Protein AF-A0A2M7ILH0-F1 (afdb_monomer_lite)

Sequence (115 aa):
MDSIHPYARPAAEASECVAEQKGNDGFWQFADGLFENQSRLGESLYQELAGNLGLNLDQFNNCLSSRKYKGKVEEDYQEGIRTGVRGTPGNFINGQSTPGALPYEQMENIIDNLL

Organism: NCBI:txid1974615

Foldseek 3Di:
DCVVPVLPLLLVQLLVLQCVFPNPVSSVQSVVQCVVPVVPRDDVSSLVSCVVVVHPSVSSVCSSVVSVCNVVSVVVVVVCVVLPPPDPPWDAAPSRTDDDDDDPVVVVVVNVVVD

pLDDT: mean 95.46, std 4.22, range [78.0, 98.88]

Secondary structure (DSSP, 8-state):
-TTT-TTHHHHHHHHHHHHHHHHHHHHHHHHHHHHHTGGG-SHHHHHHHHHHTT--HHHHHHHHHTTTTHHHHHHHHHHHHHTT--SSSEEEETTEEEES---HHHHHHHHHTT-

InterPro domains:
  IPR001853 DSBA-like thioredoxin domain [PF01323] (20-111)
  IPR036249 Thioredoxin-like superfamily [SSF52833] (4-115)

Structure (mmCIF, N/CA/C/O backbone):
data_AF-A0A2M7ILH0-F1
#
_entry.id   AF-A0A2M7ILH0-F1
#
loop_
_atom_site.group_PDB
_atom_site.id
_atom_site.type_symbol
_atom_site.label_atom_id
_atom_site.label_alt_id
_atom_site.label_comp_id
_atom_site.label_asym_id
_atom_site.label_entity_id
_atom_site.label_seq_id
_atom_site.pdbx_PDB_ins_code
_atom_site.Cartn_x
_atom_site.Cartn_y
_atom_site.Cartn_z
_atom_site.occupancy
_atom_site.B_iso_or_equiv
_atom_site.auth_seq_id
_atom_site.auth_comp_id
_atom_site.auth_asym_id
_atom_site.auth_atom_id
_atom_site.pdbx_PDB_model_num
ATOM 1 N N . MET A 1 1 ? 3.902 10.595 7.410 1.00 78.00 1 MET A N 1
ATOM 2 C CA . MET A 1 1 ? 4.080 9.355 6.623 1.00 78.00 1 MET A CA 1
ATOM 3 C C . MET A 1 1 ? 5.556 8.975 6.547 1.00 78.00 1 MET A C 1
ATOM 5 O O . MET A 1 1 ? 5.974 8.084 7.274 1.00 78.00 1 MET A O 1
ATOM 9 N N . ASP A 1 2 ? 6.356 9.700 5.763 1.00 81.75 2 ASP A N 1
ATOM 10 C CA . ASP A 1 2 ? 7.750 9.327 5.455 1.00 81.75 2 ASP A CA 1
ATOM 11 C C . ASP A 1 2 ? 8.704 9.405 6.663 1.00 81.75 2 ASP A C 1
ATOM 13 O O . ASP A 1 2 ? 9.693 8.683 6.726 1.00 81.75 2 ASP A O 1
ATOM 17 N N . SER A 1 3 ? 8.382 10.239 7.657 1.00 82.25 3 SER A N 1
ATOM 18 C CA . SER A 1 3 ? 9.125 10.342 8.921 1.00 82.25 3 SER A CA 1
ATOM 19 C C . SER A 1 3 ? 8.853 9.202 9.909 1.00 82.25 3 SER A C 1
ATOM 21 O O . SER A 1 3 ? 9.609 9.047 10.862 1.00 82.25 3 SER A O 1
ATOM 23 N N . ILE A 1 4 ? 7.773 8.434 9.715 1.00 85.62 4 ILE A N 1
ATOM 24 C CA . ILE A 1 4 ? 7.399 7.310 10.588 1.00 85.62 4 ILE A CA 1
ATOM 25 C C . ILE A 1 4 ? 7.967 6.010 10.025 1.00 85.62 4 ILE A C 1
ATOM 27 O O . ILE A 1 4 ? 8.549 5.222 10.764 1.00 85.62 4 ILE A O 1
ATOM 31 N N . HIS A 1 5 ? 7.802 5.787 8.718 1.00 88.44 5 HIS A N 1
ATOM 32 C CA . HIS A 1 5 ? 8.273 4.574 8.064 1.00 88.44 5 HIS A CA 1
ATOM 33 C C . HIS A 1 5 ? 8.771 4.881 6.642 1.00 88.44 5 HIS A C 1
ATOM 35 O O . HIS A 1 5 ? 7.977 5.333 5.810 1.00 88.44 5 HIS A O 1
ATOM 41 N N . PRO A 1 6 ? 10.050 4.603 6.318 1.00 93.06 6 PRO A N 1
ATOM 42 C CA . PRO A 1 6 ? 10.655 5.010 5.045 1.00 93.06 6 PRO A CA 1
ATOM 43 C C . PRO A 1 6 ? 9.996 4.348 3.828 1.00 93.06 6 PRO A C 1
ATOM 45 O O . PRO A 1 6 ? 9.968 4.924 2.743 1.00 93.06 6 PRO A O 1
ATOM 48 N N . TYR A 1 7 ? 9.419 3.158 4.009 1.00 95.94 7 TYR A N 1
ATOM 49 C CA . TYR A 1 7 ? 8.746 2.423 2.937 1.00 95.94 7 TYR A CA 1
ATOM 50 C C . TYR A 1 7 ? 7.242 2.675 2.840 1.00 95.94 7 TYR A C 1
ATOM 52 O O . TYR A 1 7 ? 6.619 2.127 1.937 1.00 95.94 7 TYR A O 1
ATOM 60 N N . ALA A 1 8 ? 6.646 3.497 3.715 1.00 95.31 8 ALA A N 1
ATOM 61 C CA . ALA A 1 8 ? 5.193 3.696 3.709 1.00 95.31 8 ALA A CA 1
ATOM 62 C C . ALA A 1 8 ? 4.688 4.186 2.346 1.00 95.31 8 ALA A C 1
ATOM 64 O O . ALA A 1 8 ? 3.745 3.631 1.791 1.00 95.31 8 ALA A O 1
ATOM 65 N N . ARG A 1 9 ? 5.332 5.216 1.786 1.00 96.62 9 ARG A N 1
ATOM 66 C CA . ARG A 1 9 ? 4.907 5.808 0.515 1.00 96.62 9 ARG A CA 1
ATOM 67 C C . ARG A 1 9 ? 5.196 4.917 -0.693 1.00 96.62 9 ARG A C 1
ATOM 69 O O . ARG A 1 9 ? 4.275 4.717 -1.478 1.00 96.62 9 ARG A O 1
ATOM 76 N N . PRO A 1 10 ? 6.399 4.329 -0.844 1.00 97.12 10 PRO A N 1
ATOM 77 C CA . PRO A 1 10 ? 6.635 3.347 -1.900 1.00 97.12 10 PRO A CA 1
ATOM 78 C C . PRO A 1 10 ? 5.674 2.152 -1.856 1.00 97.12 10 PRO A C 1
ATOM 80 O O . PRO A 1 10 ? 5.210 1.727 -2.906 1.00 97.12 10 PRO A O 1
ATOM 83 N N . ALA A 1 11 ? 5.352 1.635 -0.665 1.00 98.12 11 ALA A N 1
ATOM 84 C CA . ALA A 1 11 ? 4.406 0.531 -0.515 1.00 98.12 11 ALA A CA 1
ATOM 85 C C . ALA A 1 11 ? 2.988 0.936 -0.943 1.00 98.12 11 ALA A C 1
ATOM 87 O O . ALA A 1 11 ? 2.362 0.212 -1.706 1.00 98.12 11 ALA A O 1
ATOM 88 N N . ALA A 1 12 ? 2.514 2.115 -0.522 1.00 98.31 12 ALA A N 1
ATOM 89 C CA . ALA A 1 12 ? 1.207 2.633 -0.928 1.00 98.31 12 ALA A CA 1
ATOM 90 C C . ALA A 1 12 ? 1.103 2.811 -2.453 1.00 98.31 12 ALA A C 1
ATOM 92 O O . ALA A 1 12 ? 0.128 2.384 -3.062 1.00 98.31 12 ALA A O 1
ATOM 93 N N . GLU A 1 13 ? 2.131 3.376 -3.091 1.00 98.69 13 GLU A N 1
ATOM 94 C CA . GLU A 1 13 ? 2.153 3.523 -4.552 1.00 98.69 13 GLU A CA 1
ATOM 95 C C . GLU A 1 13 ? 2.210 2.173 -5.280 1.00 98.69 13 GLU A C 1
ATOM 97 O O . GLU A 1 13 ? 1.551 2.007 -6.305 1.00 98.69 13 GLU A O 1
ATOM 102 N N . ALA A 1 14 ? 2.951 1.194 -4.748 1.00 98.75 14 ALA A N 1
ATOM 103 C CA . ALA A 1 14 ? 2.963 -0.162 -5.289 1.00 98.75 14 ALA A CA 1
ATOM 104 C C . ALA A 1 14 ? 1.580 -0.828 -5.188 1.00 98.75 14 ALA A C 1
ATOM 106 O O . ALA A 1 14 ? 1.142 -1.449 -6.155 1.00 98.75 14 ALA A O 1
ATOM 107 N N . SER A 1 15 ? 0.863 -0.646 -4.074 1.00 98.75 15 SER A N 1
ATOM 108 C CA . SER A 1 15 ? -0.501 -1.160 -3.909 1.00 98.75 15 SER A CA 1
ATOM 109 C C . SER A 1 15 ? -1.478 -0.569 -4.931 1.00 98.75 15 SER A C 1
ATOM 111 O O . SER A 1 15 ? -2.292 -1.304 -5.483 1.00 98.75 15 SER A O 1
ATOM 113 N N . GLU A 1 16 ? -1.367 0.724 -5.254 1.00 98.81 16 GLU A N 1
ATOM 114 C CA . GLU A 1 16 ? -2.168 1.353 -6.318 1.00 98.81 16 GLU A CA 1
ATOM 115 C C . GLU A 1 16 ? -1.822 0.796 -7.710 1.00 98.81 16 GLU A C 1
ATOM 117 O O . GLU A 1 16 ? -2.714 0.508 -8.509 1.00 98.81 16 GLU A O 1
ATOM 122 N N . CYS A 1 17 ? -0.536 0.551 -7.992 1.00 98.81 17 CYS A N 1
ATOM 123 C CA . CYS A 1 17 ? -0.117 -0.120 -9.228 1.00 98.81 17 CYS A CA 1
ATOM 124 C C . CYS A 1 17 ? -0.671 -1.549 -9.340 1.00 98.81 17 CYS A C 1
ATOM 126 O O . CYS A 1 17 ? -0.930 -2.025 -10.449 1.00 98.81 17 CYS A O 1
ATOM 128 N N . VAL A 1 18 ? -0.859 -2.240 -8.211 1.00 98.88 18 VAL A N 1
ATOM 129 C CA . VAL A 1 18 ? -1.522 -3.548 -8.191 1.00 98.88 18 VAL A CA 1
ATOM 130 C C . VAL A 1 18 ? -3.019 -3.415 -8.436 1.00 98.88 18 VAL A C 1
ATOM 132 O O . VAL A 1 18 ? -3.566 -4.131 -9.282 1.00 98.88 18 VAL A O 1
ATOM 135 N N . ALA A 1 19 ? -3.666 -2.475 -7.748 1.00 98.75 19 ALA A N 1
ATOM 136 C CA . ALA A 1 19 ? -5.087 -2.193 -7.898 1.00 98.75 19 ALA A CA 1
ATOM 137 C C . ALA A 1 19 ? -5.452 -1.830 -9.347 1.00 98.75 19 ALA A C 1
ATOM 139 O O . ALA A 1 19 ? -6.484 -2.271 -9.848 1.00 98.75 19 ALA A O 1
ATOM 140 N N . GLU A 1 20 ? -4.580 -1.111 -10.061 1.00 98.62 20 GLU A N 1
ATOM 141 C CA . GLU A 1 20 ? -4.764 -0.786 -11.481 1.00 98.62 20 GLU A CA 1
ATOM 142 C C . GLU A 1 20 ? -4.972 -2.032 -12.361 1.00 98.62 20 GLU A C 1
ATOM 144 O O . GLU A 1 20 ? -5.772 -2.000 -13.296 1.00 98.62 20 GLU A O 1
ATOM 149 N N . GLN A 1 21 ? -4.262 -3.130 -12.080 1.00 98.50 21 GLN A N 1
ATOM 150 C CA . GLN A 1 21 ? -4.314 -4.350 -12.896 1.00 98.50 21 GLN A CA 1
ATOM 151 C C . GLN A 1 21 ? -5.302 -5.397 -12.371 1.00 98.50 21 GLN A C 1
ATOM 153 O O . GLN A 1 21 ? -5.826 -6.191 -13.154 1.00 98.50 21 GLN A O 1
ATOM 158 N N . LYS A 1 22 ? -5.509 -5.459 -11.052 1.00 98.44 22 LYS A N 1
ATOM 159 C CA . LYS A 1 22 ? -6.234 -6.557 -10.387 1.00 98.44 22 LYS A CA 1
ATOM 160 C C . LYS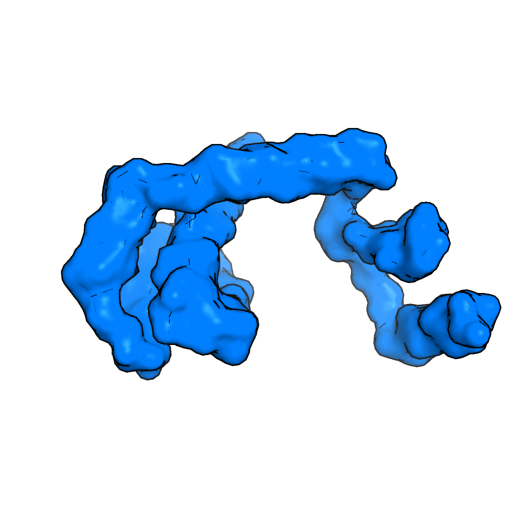 A 1 22 ? -7.414 -6.095 -9.529 1.00 98.44 22 LYS A C 1
ATOM 162 O O . LYS A 1 22 ? -8.078 -6.929 -8.920 1.00 98.44 22 LYS A O 1
ATOM 167 N N . GLY A 1 23 ? -7.697 -4.794 -9.499 1.00 98.44 23 GLY A N 1
ATOM 168 C CA . GLY A 1 23 ? -8.776 -4.217 -8.705 1.00 98.44 23 GLY A CA 1
ATOM 169 C C . GLY A 1 23 ? -8.577 -4.402 -7.200 1.00 98.44 23 GLY A C 1
ATOM 170 O O . GLY A 1 23 ? -7.471 -4.649 -6.716 1.00 98.44 23 GLY A O 1
ATOM 171 N N . ASN A 1 24 ? -9.681 -4.288 -6.463 1.00 97.94 24 ASN A N 1
ATOM 172 C CA . ASN A 1 24 ? -9.680 -4.324 -5.000 1.00 97.94 24 ASN A CA 1
ATOM 173 C C . ASN A 1 24 ? -9.172 -5.658 -4.439 1.00 97.94 24 ASN A C 1
ATOM 175 O O . ASN A 1 24 ? -8.444 -5.657 -3.452 1.00 97.94 24 ASN A O 1
ATOM 179 N N . ASP A 1 25 ? -9.506 -6.783 -5.073 1.00 98.19 25 ASP A N 1
ATOM 180 C CA . ASP A 1 25 ? -9.073 -8.101 -4.597 1.00 98.19 25 ASP A CA 1
ATOM 181 C C . ASP A 1 25 ? -7.545 -8.223 -4.639 1.00 98.19 25 ASP A C 1
ATOM 183 O O . ASP A 1 25 ? -6.921 -8.636 -3.662 1.00 98.19 25 ASP A O 1
ATOM 187 N N . GLY A 1 26 ? -6.923 -7.786 -5.741 1.00 98.56 26 GLY A N 1
ATOM 188 C CA . GLY A 1 26 ? -5.466 -7.772 -5.853 1.00 98.56 26 GLY A CA 1
ATOM 189 C C . GLY A 1 26 ? -4.805 -6.782 -4.897 1.00 98.56 26 GLY A C 1
ATOM 190 O O . GLY A 1 26 ? -3.753 -7.091 -4.342 1.00 98.56 26 GLY A O 1
ATOM 191 N N . PHE A 1 27 ? -5.423 -5.618 -4.669 1.00 98.69 27 PHE A N 1
ATOM 192 C CA . PHE A 1 27 ? -4.955 -4.661 -3.664 1.00 98.69 27 PHE A CA 1
ATOM 193 C C . PHE A 1 27 ? -4.868 -5.308 -2.279 1.00 98.69 27 PHE A C 1
ATOM 195 O O . PHE A 1 27 ? -3.816 -5.229 -1.646 1.00 98.69 27 PHE A O 1
ATOM 202 N N . TRP A 1 28 ? -5.939 -5.968 -1.825 1.00 98.50 28 TRP A N 1
ATOM 203 C CA . TRP A 1 28 ? -5.976 -6.566 -0.490 1.00 98.50 28 TRP A CA 1
ATOM 204 C C . TRP A 1 28 ? -4.978 -7.714 -0.352 1.00 98.50 28 TRP A C 1
ATOM 206 O O . TRP A 1 28 ? -4.213 -7.731 0.606 1.00 98.50 28 TRP A O 1
ATOM 216 N N . GLN A 1 29 ? -4.879 -8.593 -1.354 1.00 98.69 29 GLN A N 1
ATOM 217 C CA . GLN A 1 29 ? -3.880 -9.669 -1.348 1.00 98.69 29 GLN A CA 1
ATOM 218 C C . GLN A 1 29 ? -2.439 -9.136 -1.306 1.00 98.69 29 GLN A C 1
ATOM 220 O O . GLN A 1 29 ? -1.578 -9.698 -0.629 1.00 98.69 29 GLN A O 1
ATOM 225 N N . PHE A 1 30 ? -2.158 -8.042 -2.019 1.00 98.81 30 PHE A N 1
ATOM 226 C CA . PHE A 1 30 ? -0.845 -7.405 -1.981 1.00 98.81 30 PHE A CA 1
ATOM 227 C C . PHE A 1 30 ? -0.577 -6.732 -0.633 1.00 98.81 30 PHE A C 1
ATOM 229 O O . PHE A 1 30 ? 0.506 -6.903 -0.076 1.00 98.81 30 PHE A O 1
ATOM 236 N N . ALA A 1 31 ? -1.555 -6.002 -0.092 1.00 98.50 31 ALA A N 1
ATOM 237 C CA . ALA A 1 31 ? -1.456 -5.354 1.210 1.00 98.50 31 ALA A CA 1
ATOM 238 C C . ALA A 1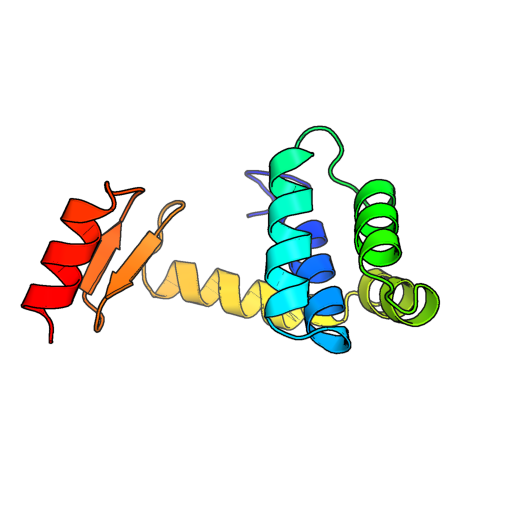 31 ? -1.186 -6.371 2.329 1.00 98.50 31 ALA A C 1
ATOM 240 O O . ALA A 1 31 ? -0.273 -6.153 3.126 1.00 98.50 31 ALA A O 1
ATOM 241 N N . ASP A 1 32 ? -1.895 -7.501 2.343 1.00 98.56 32 ASP A N 1
ATOM 242 C CA . ASP A 1 32 ? -1.653 -8.593 3.291 1.00 98.56 32 ASP A CA 1
ATOM 243 C C . ASP A 1 32 ? -0.209 -9.101 3.182 1.00 98.56 32 ASP A C 1
ATOM 245 O O . ASP A 1 32 ? 0.520 -9.139 4.177 1.00 98.56 32 ASP A O 1
ATOM 249 N N . GLY A 1 33 ? 0.264 -9.360 1.958 1.00 98.69 33 GLY A N 1
ATOM 250 C CA . GLY A 1 33 ? 1.647 -9.770 1.710 1.00 98.69 33 GLY A CA 1
ATOM 251 C C . GLY A 1 33 ? 2.689 -8.760 2.212 1.00 98.69 33 GLY A C 1
ATOM 252 O O . GLY A 1 33 ? 3.734 -9.159 2.735 1.00 98.69 33 GLY A O 1
ATOM 253 N N . LEU A 1 34 ? 2.412 -7.454 2.113 1.00 98.50 34 LEU A N 1
ATOM 254 C CA . LEU A 1 34 ? 3.267 -6.407 2.684 1.00 98.50 34 LEU A CA 1
ATOM 255 C C . LEU A 1 34 ? 3.296 -6.469 4.218 1.00 98.50 34 LEU A C 1
ATOM 257 O O . LEU A 1 34 ? 4.376 -6.379 4.809 1.00 98.50 34 LEU A O 1
ATOM 261 N N . PHE A 1 35 ? 2.136 -6.624 4.865 1.00 97.12 35 PHE A N 1
ATOM 262 C CA . PHE A 1 35 ? 2.026 -6.695 6.327 1.00 97.12 35 PHE A CA 1
ATOM 263 C C . PHE A 1 35 ? 2.698 -7.945 6.909 1.00 97.12 35 PHE A C 1
ATOM 265 O O . PHE A 1 35 ? 3.355 -7.860 7.953 1.00 97.12 35 PHE A O 1
ATOM 272 N N . GLU A 1 36 ? 2.605 -9.076 6.214 1.00 98.31 36 GLU A N 1
ATOM 273 C CA . GLU A 1 36 ? 3.281 -10.328 6.574 1.00 98.31 36 GLU A CA 1
ATOM 274 C C . GLU A 1 36 ? 4.810 -10.241 6.436 1.00 98.31 36 GLU A C 1
ATOM 276 O O . GLU A 1 36 ? 5.545 -10.930 7.143 1.00 98.31 36 GLU A O 1
ATOM 281 N N . ASN A 1 37 ? 5.309 -9.363 5.560 1.00 98.00 37 ASN A N 1
ATOM 282 C CA . ASN A 1 37 ? 6.728 -9.251 5.214 1.00 98.00 37 ASN A CA 1
ATOM 283 C C . ASN A 1 37 ? 7.320 -7.869 5.552 1.00 98.00 37 ASN A C 1
ATOM 285 O O . ASN A 1 37 ? 8.245 -7.410 4.879 1.00 98.00 37 ASN A O 1
ATOM 289 N N . GLN A 1 38 ? 6.839 -7.207 6.612 1.00 95.62 38 GLN A N 1
ATOM 290 C CA . GLN A 1 38 ? 7.231 -5.829 6.967 1.00 95.62 38 GLN A CA 1
ATOM 291 C C . GLN A 1 38 ? 8.751 -5.595 7.065 1.00 95.62 38 GLN A C 1
ATOM 293 O O . GLN A 1 38 ? 9.240 -4.522 6.715 1.00 95.62 38 GLN A O 1
ATOM 298 N N . SER A 1 39 ? 9.527 -6.596 7.492 1.00 96.31 39 SER A N 1
ATOM 299 C CA . SER A 1 39 ? 10.993 -6.498 7.589 1.00 96.31 39 SER A CA 1
ATOM 300 C C . SER A 1 39 ? 11.719 -6.497 6.236 1.00 96.31 39 SER A C 1
ATOM 302 O O . SER A 1 39 ? 12.902 -6.164 6.180 1.00 96.31 39 SER A O 1
ATOM 304 N N . ARG A 1 40 ? 11.027 -6.871 5.153 1.00 97.44 40 ARG A N 1
ATOM 305 C CA . ARG A 1 40 ? 11.550 -7.004 3.784 1.00 97.44 40 ARG A CA 1
ATOM 306 C C . ARG A 1 40 ? 10.987 -5.947 2.830 1.00 97.44 40 ARG A C 1
ATOM 308 O O . ARG A 1 40 ? 11.209 -6.058 1.626 1.00 97.44 40 ARG A O 1
ATOM 315 N N . LEU A 1 41 ? 10.248 -4.956 3.340 1.00 97.94 41 LEU A N 1
ATOM 316 C CA . LEU A 1 41 ? 9.659 -3.899 2.515 1.00 97.94 41 LEU A CA 1
ATOM 317 C C . LEU A 1 41 ? 10.722 -3.230 1.636 1.00 97.94 41 LEU A C 1
ATOM 319 O O . LEU A 1 41 ? 11.820 -2.908 2.088 1.00 97.94 41 LEU A O 1
ATOM 323 N N . GLY A 1 42 ? 10.373 -3.043 0.367 1.00 97.44 42 GLY A N 1
ATOM 324 C CA . GLY A 1 42 ? 11.274 -2.574 -0.675 1.00 97.44 42 GLY A CA 1
ATOM 325 C C . GLY A 1 42 ? 10.896 -3.154 -2.036 1.00 97.44 42 GLY A C 1
ATOM 326 O O . GLY A 1 42 ? 10.098 -4.086 -2.130 1.00 97.44 42 GLY A O 1
ATOM 327 N N . GLU A 1 43 ? 11.489 -2.604 -3.095 1.00 96.69 43 GLU A N 1
ATOM 328 C CA . GLU A 1 43 ? 11.127 -2.924 -4.484 1.00 96.69 43 GLU A CA 1
ATOM 329 C C . GLU A 1 43 ? 11.177 -4.423 -4.798 1.00 96.69 43 GLU A C 1
ATOM 331 O O . GLU A 1 43 ? 10.274 -4.931 -5.459 1.00 96.69 43 GLU A O 1
ATOM 336 N N . SER A 1 44 ? 12.170 -5.149 -4.271 1.00 98.00 44 SER A N 1
ATOM 337 C CA . SER A 1 44 ? 12.296 -6.594 -4.490 1.00 98.00 44 SER A CA 1
ATOM 338 C C . SER A 1 44 ? 11.084 -7.373 -3.976 1.00 98.00 44 SER A C 1
ATOM 340 O O . SER A 1 44 ? 10.573 -8.236 -4.684 1.00 98.00 44 SER A O 1
ATOM 342 N N . LEU A 1 45 ? 10.591 -7.051 -2.772 1.00 98.69 45 LEU A N 1
ATOM 343 C CA . LEU A 1 45 ? 9.387 -7.681 -2.226 1.00 98.69 45 LEU A CA 1
ATOM 344 C C . LEU A 1 45 ? 8.150 -7.275 -3.034 1.00 98.69 45 LEU A C 1
ATOM 346 O O . LEU A 1 45 ? 7.284 -8.103 -3.286 1.00 98.69 45 LEU A O 1
ATOM 350 N N . TYR A 1 46 ? 8.063 -6.015 -3.464 1.00 98.69 46 TYR A N 1
ATOM 351 C CA . TYR A 1 46 ? 6.913 -5.542 -4.236 1.00 98.69 46 TYR A CA 1
ATOM 352 C C . TYR A 1 46 ? 6.801 -6.278 -5.576 1.00 98.69 46 TYR A C 1
ATOM 354 O O . TYR A 1 46 ? 5.714 -6.708 -5.950 1.00 98.69 46 TYR A O 1
ATOM 362 N N . GLN A 1 47 ? 7.922 -6.483 -6.271 1.00 98.38 47 GLN A N 1
ATOM 363 C CA . GLN A 1 47 ? 7.963 -7.264 -7.509 1.00 98.38 47 GLN A CA 1
ATOM 364 C C . GLN A 1 47 ? 7.642 -8.744 -7.272 1.00 98.38 47 GLN A C 1
ATOM 366 O O . GLN A 1 47 ? 6.906 -9.333 -8.060 1.00 98.38 47 GLN A O 1
ATOM 371 N N . GLU A 1 48 ? 8.153 -9.335 -6.187 1.00 98.69 48 GLU A N 1
ATOM 372 C CA . GLU A 1 48 ? 7.845 -10.716 -5.791 1.00 98.69 48 GLU A CA 1
ATOM 373 C C . GLU A 1 48 ? 6.338 -10.906 -5.572 1.00 98.69 48 GLU A C 1
ATOM 375 O O . GLU A 1 48 ? 5.722 -11.767 -6.200 1.00 98.69 48 GLU A O 1
ATOM 380 N N . LEU A 1 49 ? 5.723 -10.064 -4.736 1.00 98.81 49 LEU A N 1
ATOM 381 C CA . LEU A 1 49 ? 4.292 -10.126 -4.443 1.00 98.81 49 LEU A CA 1
ATOM 382 C C . LEU A 1 49 ? 3.447 -9.859 -5.699 1.00 98.81 49 LEU A C 1
ATOM 384 O O . LEU A 1 49 ? 2.518 -10.612 -5.978 1.00 98.81 49 LEU A O 1
ATOM 388 N N . ALA A 1 50 ? 3.795 -8.850 -6.504 1.00 98.69 50 ALA A N 1
ATOM 389 C CA . ALA A 1 50 ? 3.110 -8.578 -7.769 1.00 98.69 50 ALA A CA 1
ATOM 390 C C . ALA A 1 50 ? 3.209 -9.766 -8.749 1.00 98.69 50 ALA A C 1
ATOM 392 O O . ALA A 1 50 ? 2.233 -10.116 -9.416 1.00 98.69 50 ALA A O 1
ATOM 393 N N . GLY A 1 51 ? 4.367 -10.425 -8.814 1.00 98.50 51 GLY A N 1
ATOM 394 C CA . GLY A 1 51 ? 4.577 -11.618 -9.633 1.00 98.50 51 GLY A CA 1
ATOM 395 C C . GLY A 1 51 ? 3.724 -12.799 -9.171 1.00 98.50 51 GLY A C 1
ATOM 396 O O . GLY A 1 51 ? 3.073 -13.441 -9.994 1.00 98.50 51 GLY A O 1
ATOM 397 N N . ASN A 1 52 ? 3.652 -13.034 -7.858 1.00 98.44 52 ASN A N 1
ATOM 398 C CA . ASN A 1 52 ? 2.827 -14.093 -7.264 1.00 98.44 52 ASN A CA 1
ATOM 399 C C . ASN A 1 52 ? 1.327 -13.901 -7.541 1.00 98.44 52 ASN A C 1
ATOM 401 O O . ASN A 1 52 ? 0.596 -14.876 -7.702 1.00 98.44 52 ASN A O 1
ATOM 405 N N . LEU A 1 53 ? 0.874 -12.651 -7.666 1.00 98.31 53 LEU A N 1
ATOM 406 C CA . LEU A 1 53 ? -0.497 -12.296 -8.055 1.00 98.31 53 LEU A CA 1
ATOM 407 C C . LEU A 1 53 ? -0.741 -12.364 -9.578 1.00 98.31 53 LEU A C 1
ATOM 409 O O . LEU A 1 53 ? -1.841 -12.072 -10.068 1.00 98.31 53 LEU A O 1
ATOM 413 N N . GLY A 1 54 ? 0.279 -12.741 -10.355 1.00 98.31 54 GLY A N 1
ATOM 414 C CA . GLY A 1 54 ? 0.202 -12.880 -11.805 1.00 98.31 54 GLY A CA 1
ATOM 415 C C . GLY A 1 54 ? -0.044 -11.551 -12.517 1.00 98.31 54 GLY A C 1
ATOM 416 O O . GLY A 1 54 ? -0.877 -11.493 -13.429 1.00 98.31 54 GLY A O 1
ATOM 417 N N . LEU A 1 55 ? 0.589 -10.468 -12.056 1.00 98.62 55 LEU A N 1
ATOM 418 C CA . LEU A 1 55 ? 0.580 -9.181 -12.754 1.00 98.62 55 LEU A CA 1
ATOM 419 C C . LEU A 1 55 ? 1.523 -9.196 -13.958 1.00 98.62 55 LEU A C 1
ATOM 421 O O . LEU A 1 55 ? 2.496 -9.949 -14.012 1.00 98.62 55 LEU A O 1
ATOM 425 N N . ASN A 1 56 ? 1.276 -8.285 -14.899 1.00 98.62 56 ASN A N 1
ATOM 426 C CA . ASN A 1 56 ? 2.290 -7.916 -15.873 1.00 98.62 56 ASN A CA 1
ATOM 427 C C . ASN A 1 56 ? 3.370 -7.080 -15.163 1.00 98.62 56 ASN A C 1
ATOM 429 O O . ASN A 1 56 ? 3.131 -5.924 -14.794 1.00 98.62 56 ASN A O 1
ATOM 433 N N . LEU A 1 57 ? 4.551 -7.676 -14.964 1.00 98.38 57 LEU A N 1
ATOM 434 C CA . LEU A 1 57 ? 5.650 -7.044 -14.234 1.00 98.38 57 LEU A CA 1
ATOM 435 C C . LEU A 1 57 ? 6.253 -5.844 -14.967 1.00 98.38 57 LEU A C 1
ATOM 437 O O . LEU A 1 57 ? 6.668 -4.901 -14.303 1.00 98.38 57 LEU A O 1
ATOM 441 N N . ASP A 1 58 ? 6.243 -5.810 -16.300 1.00 98.56 58 ASP A N 1
ATOM 442 C CA . ASP A 1 58 ? 6.721 -4.639 -17.043 1.00 98.56 58 ASP A CA 1
ATOM 443 C C . ASP A 1 58 ? 5.792 -3.441 -16.817 1.00 98.56 58 ASP A C 1
ATOM 445 O O . ASP A 1 58 ? 6.248 -2.332 -16.533 1.00 98.56 58 ASP A O 1
ATOM 449 N N . GLN A 1 59 ? 4.473 -3.659 -16.869 1.00 98.62 59 GLN A N 1
ATOM 450 C CA . GLN A 1 59 ? 3.495 -2.615 -16.553 1.00 98.62 59 GLN A CA 1
ATOM 451 C C . GLN A 1 59 ? 3.605 -2.167 -15.089 1.00 98.62 59 GLN A C 1
ATOM 453 O O . GLN A 1 59 ? 3.575 -0.967 -14.814 1.00 98.62 59 GLN A O 1
ATOM 458 N N . PHE A 1 60 ? 3.762 -3.111 -14.156 1.00 98.81 60 PHE A N 1
ATOM 459 C CA . PHE A 1 60 ? 3.927 -2.813 -12.733 1.00 98.81 60 PHE A CA 1
ATOM 460 C C . PHE A 1 60 ? 5.195 -1.988 -12.467 1.00 98.81 60 PHE A C 1
ATOM 462 O O . PHE A 1 60 ? 5.129 -0.935 -11.833 1.00 98.81 60 PHE A O 1
ATOM 469 N N . ASN A 1 61 ? 6.335 -2.413 -13.015 1.00 98.38 61 ASN A N 1
ATOM 470 C CA . ASN A 1 61 ? 7.614 -1.724 -12.861 1.00 98.38 61 ASN A CA 1
ATOM 471 C C . ASN A 1 61 ? 7.580 -0.323 -13.475 1.00 98.38 61 ASN A C 1
ATOM 473 O O . ASN A 1 61 ? 8.090 0.623 -12.874 1.00 98.38 61 ASN A O 1
ATOM 477 N N . ASN A 1 62 ? 6.938 -0.156 -14.634 1.00 98.62 62 ASN A N 1
ATOM 478 C CA . ASN A 1 62 ? 6.740 1.161 -15.236 1.00 98.62 62 ASN A CA 1
ATOM 479 C C . ASN A 1 62 ? 5.857 2.057 -14.356 1.00 98.62 62 ASN A C 1
ATOM 481 O O . ASN A 1 62 ? 6.216 3.207 -14.123 1.00 98.62 62 ASN A O 1
ATOM 485 N N . CYS A 1 63 ? 4.752 1.532 -13.819 1.00 98.75 63 CYS A N 1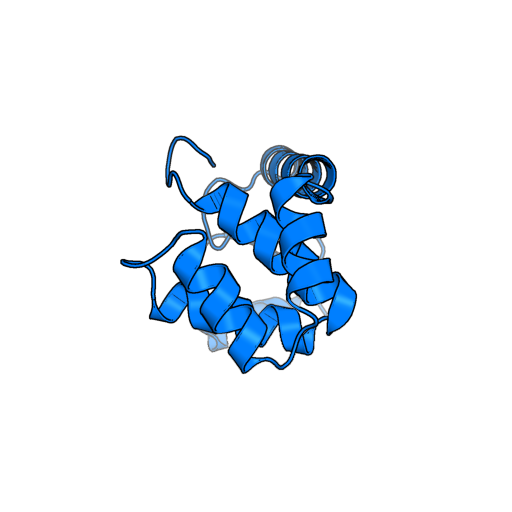
ATOM 486 C CA . CYS A 1 63 ? 3.871 2.271 -12.912 1.00 98.75 63 CYS A CA 1
ATOM 487 C C . CYS A 1 63 ? 4.604 2.760 -11.650 1.00 98.75 63 CYS A C 1
ATOM 489 O O . CYS A 1 63 ? 4.495 3.935 -11.275 1.00 98.75 63 CYS A O 1
ATOM 491 N N . LEU A 1 64 ? 5.384 1.873 -11.024 1.00 98.19 64 LEU A N 1
ATOM 492 C CA . LEU A 1 64 ? 6.109 2.171 -9.792 1.00 98.19 64 LEU A CA 1
ATOM 493 C C . LEU A 1 64 ? 7.278 3.137 -10.039 1.00 98.19 64 LEU A C 1
ATOM 495 O O . LEU A 1 64 ? 7.410 4.141 -9.339 1.00 98.19 64 LEU A O 1
ATOM 499 N N . SER A 1 65 ? 8.097 2.880 -11.065 1.00 97.88 65 SER A N 1
ATOM 500 C CA . SER A 1 65 ? 9.263 3.717 -11.392 1.00 97.88 65 SER A CA 1
ATOM 501 C C . SER A 1 65 ? 8.876 5.109 -11.891 1.00 97.88 65 SER A C 1
ATOM 503 O O . SER A 1 65 ? 9.546 6.087 -11.557 1.00 97.88 65 SER A O 1
ATOM 505 N N . SER A 1 66 ? 7.757 5.240 -12.614 1.00 98.44 66 SER A N 1
ATOM 506 C CA . SER A 1 66 ? 7.220 6.545 -13.007 1.00 98.44 66 SER A CA 1
ATOM 507 C C . SER A 1 66 ? 6.523 7.276 -11.859 1.00 98.44 66 SER A C 1
ATOM 509 O O . SER A 1 66 ? 6.066 8.402 -12.059 1.00 98.44 66 SER A O 1
ATOM 511 N N . ARG A 1 67 ? 6.390 6.643 -10.681 1.00 98.00 67 ARG A N 1
ATOM 512 C CA . ARG A 1 67 ? 5.675 7.182 -9.514 1.00 98.00 67 ARG A CA 1
ATOM 513 C C . ARG A 1 67 ? 4.248 7.610 -9.872 1.00 98.00 67 ARG A C 1
ATOM 515 O O . AR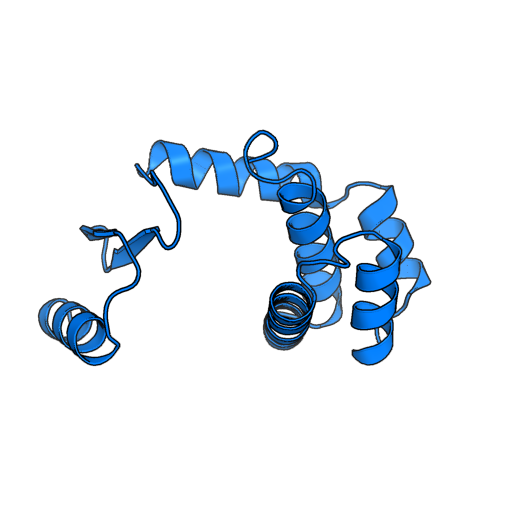G A 1 67 ? 3.775 8.656 -9.423 1.00 98.00 67 ARG A O 1
ATOM 522 N N . LYS A 1 68 ? 3.570 6.816 -10.716 1.00 98.75 68 LYS A N 1
ATOM 523 C CA . LYS A 1 68 ? 2.268 7.155 -11.327 1.00 98.75 68 LYS A CA 1
ATOM 524 C C . LYS A 1 68 ? 1.230 7.603 -10.292 1.00 98.75 68 LYS A C 1
ATOM 526 O O . LYS A 1 68 ? 0.492 8.553 -10.535 1.00 98.75 68 LYS A O 1
ATOM 531 N N . TYR A 1 69 ? 1.222 6.956 -9.128 1.00 98.75 69 TYR A N 1
ATOM 532 C CA . TYR A 1 69 ? 0.250 7.190 -8.059 1.00 98.75 69 TYR A CA 1
ATOM 533 C C . TYR A 1 69 ? 0.733 8.107 -6.932 1.00 98.75 69 TYR A C 1
ATOM 535 O O . TYR A 1 69 ? 0.008 8.311 -5.960 1.00 98.75 69 TYR A O 1
ATOM 543 N N . LYS A 1 70 ? 1.903 8.747 -7.067 1.00 98.44 70 LYS A N 1
ATOM 544 C CA . LYS A 1 70 ? 2.419 9.688 -6.059 1.00 98.44 70 LYS A CA 1
ATOM 545 C C . LYS A 1 70 ? 1.417 10.788 -5.701 1.00 98.44 70 LYS A C 1
ATOM 547 O O . LYS A 1 70 ? 1.292 11.134 -4.531 1.00 98.44 70 LYS A O 1
ATOM 552 N N . GLY A 1 71 ? 0.735 11.349 -6.704 1.00 98.44 71 GLY A N 1
ATOM 553 C CA . GLY A 1 71 ? -0.257 12.410 -6.503 1.00 98.44 71 GLY A CA 1
ATOM 554 C C . GLY A 1 71 ? -1.454 11.933 -5.684 1.00 98.44 71 GLY A C 1
ATOM 555 O O . GLY A 1 71 ? -1.783 12.559 -4.684 1.00 98.44 71 GLY A O 1
ATOM 556 N N . LYS A 1 72 ? -2.029 10.783 -6.059 1.00 98.44 72 LYS A N 1
ATOM 557 C CA . LYS A 1 72 ? -3.149 10.159 -5.345 1.00 98.44 72 LYS A CA 1
ATOM 558 C C . LYS A 1 72 ? -2.791 9.838 -3.891 1.00 98.44 72 LYS A C 1
ATOM 560 O O . LYS A 1 72 ? -3.497 10.256 -2.987 1.00 98.44 72 LYS A O 1
ATOM 565 N N . VAL A 1 73 ? -1.660 9.166 -3.662 1.00 98.31 73 VAL A N 1
ATOM 566 C CA . VAL A 1 73 ? -1.215 8.800 -2.305 1.00 98.31 73 VAL A CA 1
ATOM 567 C C . VAL A 1 73 ? -0.978 10.038 -1.433 1.00 98.31 73 VAL A C 1
ATOM 569 O O . VAL A 1 73 ? -1.264 10.017 -0.237 1.00 98.31 73 VAL A O 1
ATOM 572 N N . GLU A 1 74 ? -0.456 11.127 -2.005 1.00 97.38 74 GLU A N 1
ATOM 573 C CA . GLU A 1 74 ? -0.317 12.387 -1.270 1.00 97.38 74 GLU A CA 1
ATOM 574 C C . GLU A 1 74 ? -1.674 13.028 -0.963 1.00 97.38 74 GLU A C 1
ATOM 576 O O . GLU A 1 74 ? -1.876 13.499 0.153 1.00 97.38 74 GLU A O 1
ATOM 581 N N . GLU A 1 75 ? -2.611 13.023 -1.909 1.00 98.06 75 GLU A N 1
ATOM 582 C CA . GLU A 1 75 ? -3.966 13.535 -1.693 1.00 98.06 75 GLU A CA 1
ATOM 583 C C . GLU A 1 75 ? -4.696 12.770 -0.580 1.00 98.06 75 GLU A C 1
ATOM 585 O O . GLU A 1 75 ? -5.191 13.406 0.354 1.00 98.06 75 GLU A O 1
ATOM 590 N N . ASP A 1 76 ? -4.660 11.434 -0.614 1.00 96.69 76 ASP A N 1
ATOM 591 C CA . ASP A 1 76 ? -5.258 10.557 0.401 1.00 96.69 76 ASP A CA 1
ATOM 592 C C . ASP A 1 76 ? -4.632 10.819 1.790 1.00 96.69 76 ASP A C 1
ATOM 594 O O . ASP A 1 76 ? -5.324 10.925 2.808 1.00 96.69 76 ASP A O 1
ATOM 598 N N . TYR A 1 77 ? -3.307 11.006 1.850 1.00 95.06 77 TYR A N 1
ATOM 599 C CA . TYR A 1 77 ? -2.610 11.358 3.090 1.00 95.06 77 TYR A CA 1
ATOM 600 C C . TYR A 1 77 ? -3.052 12.723 3.645 1.00 95.06 77 TYR A C 1
ATOM 602 O O . TYR A 1 77 ? -3.326 12.852 4.844 1.00 95.06 77 TYR A O 1
ATOM 610 N N . GLN A 1 78 ? -3.147 13.743 2.788 1.00 95.81 78 GLN A N 1
ATOM 611 C CA . GLN A 1 78 ? -3.602 15.078 3.186 1.00 95.81 78 GLN A CA 1
ATOM 612 C C . GLN A 1 78 ? -5.083 15.090 3.571 1.00 95.81 78 GLN A C 1
ATOM 614 O O . GLN A 1 78 ? -5.486 15.865 4.439 1.00 95.81 78 GLN A O 1
ATOM 619 N N . GLU A 1 79 ? -5.913 14.259 2.944 1.00 94.69 79 GLU A N 1
ATOM 620 C CA . GLU A 1 79 ? -7.299 14.059 3.359 1.00 94.69 79 GLU A CA 1
ATOM 621 C C . GLU A 1 79 ? -7.382 13.476 4.768 1.00 94.69 79 GLU A C 1
ATOM 623 O O . GLU A 1 79 ? -8.063 14.054 5.613 1.00 94.69 79 GLU A O 1
ATOM 628 N N . GLY A 1 80 ? -6.614 12.426 5.071 1.00 93.38 80 GLY A N 1
ATOM 629 C CA . GLY A 1 80 ? -6.539 11.875 6.425 1.00 93.38 80 GLY A CA 1
ATOM 630 C C . GLY A 1 80 ? -6.192 12.942 7.470 1.00 93.38 80 GLY A C 1
ATOM 631 O O . GLY A 1 80 ? -6.869 13.053 8.494 1.00 93.38 80 GLY A O 1
ATOM 632 N N . ILE A 1 81 ? -5.195 13.790 7.190 1.00 92.62 81 ILE A N 1
ATOM 633 C CA . ILE A 1 81 ? -4.828 14.913 8.070 1.00 92.62 81 ILE A CA 1
ATOM 634 C C . ILE A 1 81 ? -5.996 15.893 8.243 1.00 92.62 81 ILE A C 1
ATOM 636 O O . ILE A 1 81 ? -6.329 16.250 9.375 1.00 92.62 81 ILE A O 1
ATOM 640 N N . ARG A 1 82 ? -6.621 16.332 7.141 1.00 94.19 82 ARG A N 1
ATOM 641 C CA . ARG A 1 82 ? -7.737 17.298 7.162 1.00 94.19 82 ARG A CA 1
ATOM 642 C C . ARG A 1 82 ? -8.939 16.778 7.944 1.00 94.19 82 ARG A C 1
ATOM 644 O O . ARG A 1 82 ? -9.564 17.544 8.671 1.00 94.19 82 ARG A O 1
ATOM 651 N N . THR A 1 83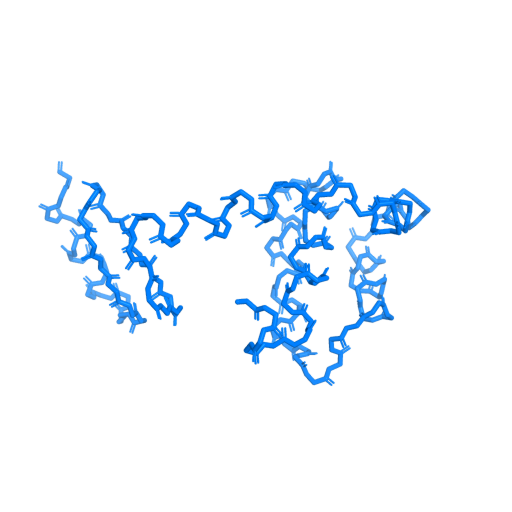 ? -9.217 15.485 7.834 1.00 92.38 83 THR A N 1
ATOM 652 C CA . THR A 1 83 ? -10.322 14.807 8.526 1.00 92.38 83 THR A CA 1
ATOM 653 C C . THR A 1 83 ? -9.979 14.486 9.991 1.00 92.38 83 THR A C 1
ATOM 655 O O . THR A 1 83 ? -10.831 14.056 10.764 1.00 92.38 83 THR A O 1
ATOM 658 N N . GLY A 1 84 ? -8.746 14.770 10.428 1.00 91.38 84 GLY A N 1
ATOM 659 C CA . GLY A 1 84 ? -8.332 14.675 11.826 1.00 91.38 84 GLY A CA 1
ATOM 660 C C . GLY A 1 84 ? -7.739 13.325 12.225 1.00 91.38 84 GLY A C 1
ATOM 661 O O . GLY A 1 84 ? -7.645 13.043 13.421 1.00 91.38 84 GLY A O 1
ATOM 662 N N . VAL A 1 85 ? -7.309 12.497 11.267 1.00 93.00 85 VAL A N 1
ATOM 663 C CA . VAL A 1 85 ? -6.562 11.262 11.543 1.00 93.00 85 VAL A CA 1
ATOM 664 C C . VAL A 1 85 ? -5.245 11.607 12.232 1.00 93.00 85 VAL A C 1
ATOM 666 O O . VAL A 1 85 ? -4.428 12.370 11.718 1.00 93.00 85 VAL A O 1
ATOM 669 N N . ARG A 1 86 ? -5.021 11.015 13.408 1.00 87.44 86 ARG A N 1
ATOM 670 C CA . ARG A 1 86 ? -3.795 11.202 14.208 1.00 87.44 86 ARG A CA 1
ATOM 671 C C . ARG A 1 86 ? -2.929 9.949 14.306 1.00 87.44 86 ARG A C 1
ATOM 673 O O . ARG A 1 86 ? -1.835 10.008 14.855 1.00 87.44 86 ARG A O 1
ATOM 680 N N . GLY A 1 87 ? -3.418 8.825 13.798 1.00 87.69 87 GLY A N 1
ATOM 681 C CA . GLY A 1 87 ? -2.768 7.525 13.883 1.00 87.69 87 GLY A CA 1
ATOM 682 C C . GLY A 1 87 ? -3.596 6.455 13.184 1.00 87.69 87 GLY A C 1
ATOM 683 O O . GLY A 1 87 ? -4.719 6.719 12.754 1.00 87.69 87 GLY A O 1
ATOM 684 N N . THR A 1 88 ? -3.029 5.259 13.064 1.00 89.00 88 THR A N 1
ATOM 685 C CA . THR A 1 88 ? -3.661 4.123 12.394 1.00 89.00 88 THR A CA 1
ATOM 686 C C . THR A 1 88 ? -4.026 3.016 13.395 1.00 89.00 88 THR A C 1
ATOM 688 O O . THR A 1 88 ? -3.247 2.747 14.311 1.00 89.00 88 THR A O 1
ATOM 691 N N . PRO A 1 89 ? -5.192 2.362 13.227 1.00 91.94 89 PRO A N 1
ATOM 692 C CA . PRO A 1 89 ? -6.268 2.744 12.309 1.00 91.94 89 PRO A CA 1
ATOM 693 C C . PRO A 1 89 ? -7.022 3.998 12.802 1.00 91.94 89 PRO A C 1
ATOM 695 O O . PRO A 1 89 ? -7.151 4.236 14.003 1.00 91.94 89 PRO A O 1
ATOM 698 N N . GLY A 1 90 ? -7.502 4.816 11.862 1.00 91.69 90 GLY A N 1
ATOM 699 C CA . GLY A 1 90 ? -8.321 6.003 12.118 1.00 91.69 90 GLY A CA 1
ATOM 700 C C . GLY A 1 90 ? -9.621 5.902 11.331 1.00 91.69 90 GLY A C 1
ATOM 701 O O . GLY A 1 90 ? -9.644 6.255 10.156 1.00 91.69 90 GLY A O 1
ATOM 702 N N . ASN A 1 91 ? -10.673 5.373 11.956 1.00 92.38 91 ASN A N 1
ATOM 703 C CA . ASN A 1 91 ? -11.931 5.064 11.276 1.00 92.38 91 ASN A CA 1
ATOM 704 C C . ASN A 1 91 ? -12.914 6.237 11.367 1.00 92.38 91 ASN A C 1
ATOM 706 O O . ASN A 1 91 ? -12.892 7.004 12.335 1.00 92.38 91 ASN A O 1
ATOM 710 N N . PHE A 1 92 ? -13.802 6.340 10.378 1.00 92.12 92 PHE A N 1
ATOM 711 C CA . PHE A 1 92 ? -14.937 7.260 10.385 1.00 92.12 92 PHE A CA 1
ATOM 712 C C . PHE A 1 92 ? -16.189 6.517 9.927 1.00 92.12 92 PHE A C 1
ATOM 714 O O . PHE A 1 92 ? -16.196 5.951 8.837 1.00 92.12 92 PHE A O 1
ATOM 721 N N . ILE A 1 93 ? -17.242 6.525 10.742 1.00 91.94 93 ILE A N 1
ATOM 722 C CA . ILE A 1 93 ? -18.500 5.820 10.466 1.00 91.94 93 ILE A CA 1
ATOM 723 C C . ILE A 1 93 ? -19.590 6.884 10.381 1.00 91.94 93 ILE A C 1
ATOM 725 O O . ILE A 1 93 ? -19.826 7.610 11.345 1.00 91.94 93 ILE A O 1
ATOM 729 N N . ASN A 1 94 ? -20.179 7.064 9.194 1.00 90.38 94 ASN A N 1
ATOM 730 C CA . ASN A 1 94 ? -21.134 8.144 8.902 1.00 90.38 94 ASN A CA 1
ATOM 731 C C . ASN A 1 94 ? -20.647 9.542 9.353 1.00 90.38 94 ASN A C 1
ATOM 733 O O . ASN A 1 94 ? -21.408 10.358 9.869 1.00 90.38 94 ASN A O 1
ATOM 737 N N . GLY A 1 95 ? -19.349 9.819 9.178 1.00 88.00 95 GLY A N 1
ATOM 738 C CA . GLY A 1 95 ? -18.715 11.088 9.555 1.00 88.00 95 GLY A CA 1
ATOM 739 C C . GLY A 1 95 ? -18.331 11.211 11.035 1.00 88.00 95 GLY A C 1
ATOM 740 O O . GLY A 1 95 ? -17.674 12.183 11.406 1.00 88.00 95 GLY A O 1
ATOM 741 N N . GLN A 1 96 ? -18.675 10.237 11.882 1.00 89.06 96 GLN A N 1
ATOM 742 C CA . GLN A 1 96 ? -18.233 10.201 13.275 1.00 89.06 96 GLN A CA 1
ATOM 743 C C . GLN A 1 96 ? -16.858 9.545 13.387 1.00 89.06 96 GLN A C 1
ATOM 745 O O . GLN A 1 96 ? -16.638 8.459 12.859 1.00 89.06 96 GLN A O 1
ATOM 750 N N . SER A 1 97 ? -15.925 10.207 14.076 1.00 91.19 97 SER A N 1
ATOM 751 C CA . SER A 1 97 ? -14.577 9.674 14.290 1.00 91.19 97 SER A CA 1
ATOM 752 C C . SER A 1 97 ? -14.591 8.518 15.293 1.00 91.19 97 SER A C 1
ATOM 754 O O . SER A 1 97 ? -15.071 8.664 16.417 1.00 91.19 97 SER A O 1
ATOM 756 N N . THR A 1 98 ? -14.006 7.390 14.897 1.00 92.69 98 THR A N 1
ATOM 757 C CA . THR A 1 98 ? -13.861 6.165 15.694 1.00 92.69 98 THR A CA 1
ATOM 758 C C . THR A 1 98 ? -12.390 5.721 15.651 1.00 92.69 98 THR A C 1
ATOM 760 O O . THR A 1 98 ? -12.011 4.823 14.890 1.00 92.69 98 THR A O 1
ATOM 763 N N . PRO A 1 99 ? -11.505 6.407 16.396 1.00 91.19 99 PRO A N 1
ATOM 764 C CA . PRO A 1 99 ? -10.067 6.180 16.320 1.00 91.19 99 PRO A CA 1
ATOM 765 C C . PRO A 1 99 ? -9.649 4.864 16.986 1.00 91.19 99 PRO A C 1
ATOM 767 O O . PRO A 1 99 ? -10.192 4.473 18.017 1.00 91.19 99 PRO A O 1
ATOM 770 N N . GLY A 1 100 ? -8.597 4.246 16.451 1.00 89.94 100 GLY A N 1
ATOM 771 C CA . GLY A 1 100 ? -7.954 3.077 17.039 1.00 89.94 100 GLY A CA 1
ATOM 772 C C . GLY A 1 100 ? -8.528 1.742 16.571 1.00 89.94 100 GLY A C 1
ATOM 773 O O . GLY A 1 100 ? -9.571 1.657 15.922 1.00 89.94 100 GLY A O 1
ATOM 774 N N . ALA A 1 101 ? -7.778 0.680 16.869 1.00 92.56 101 ALA A N 1
ATOM 775 C CA . ALA A 1 101 ? -8.175 -0.690 16.583 1.00 92.56 101 ALA A CA 1
ATOM 776 C C . ALA A 1 101 ? -9.149 -1.156 17.671 1.00 92.56 101 ALA A C 1
ATOM 778 O O . ALA A 1 101 ? -8.730 -1.529 18.767 1.00 92.56 101 ALA A O 1
ATOM 779 N N . LEU A 1 102 ? -10.447 -1.081 17.382 1.00 92.25 102 LEU A N 1
ATOM 780 C CA . LEU A 1 102 ? -11.486 -1.595 18.269 1.00 92.25 102 LEU A CA 1
ATOM 781 C C . LEU A 1 102 ? -11.710 -3.095 18.026 1.00 92.25 102 LEU A C 1
ATOM 783 O O . LEU A 1 102 ? -11.562 -3.554 16.890 1.00 92.25 102 LEU A O 1
ATOM 787 N N . PRO A 1 103 ? -12.098 -3.867 19.058 1.00 94.94 103 PRO A N 1
ATOM 788 C CA . PRO A 1 103 ? -12.606 -5.219 18.865 1.00 94.94 103 PRO A CA 1
ATOM 789 C C . PRO A 1 103 ? -13.769 -5.231 17.871 1.00 94.94 103 PRO A C 1
ATOM 791 O O . PRO A 1 103 ? -14.576 -4.300 17.863 1.00 94.94 103 PRO A O 1
ATOM 794 N N . TYR A 1 104 ? -13.884 -6.308 17.090 1.00 94.25 104 TYR A N 1
ATOM 795 C CA . TYR A 1 104 ? -14.946 -6.471 16.091 1.00 94.25 104 TYR A CA 1
ATOM 796 C C . TYR A 1 104 ? -16.336 -6.157 16.666 1.00 94.25 104 TYR A C 1
ATOM 798 O O . TYR A 1 104 ? -17.043 -5.326 16.115 1.00 94.25 104 TYR A O 1
ATOM 806 N N . GLU A 1 105 ? -16.671 -6.724 17.828 1.00 96.31 105 GLU A N 1
ATOM 807 C CA . GLU A 1 105 ? -17.966 -6.516 18.492 1.00 96.31 105 GLU A CA 1
ATOM 808 C C . GLU A 1 105 ? -18.236 -5.036 18.819 1.00 96.31 105 GLU A C 1
ATOM 810 O O . GLU A 1 105 ? -19.363 -4.562 18.718 1.00 96.31 105 GLU A O 1
ATOM 815 N N . GLN A 1 106 ? -17.211 -4.258 19.183 1.00 94.25 106 GLN A N 1
ATOM 816 C CA . GLN A 1 106 ? -17.392 -2.823 19.427 1.00 94.25 106 GLN A CA 1
ATOM 817 C C . GLN A 1 106 ? -17.622 -2.061 18.123 1.00 94.25 106 GLN A C 1
ATOM 819 O O . GLN A 1 106 ? -18.450 -1.156 18.088 1.00 94.25 106 GLN A O 1
ATOM 824 N N . MET A 1 107 ? -16.905 -2.427 17.058 1.00 94.50 107 MET A N 1
ATOM 825 C CA . MET A 1 107 ? -17.100 -1.836 15.737 1.00 94.50 107 MET A CA 1
ATOM 826 C C . MET A 1 107 ? -18.505 -2.136 15.193 1.00 94.50 107 MET A C 1
ATOM 828 O O . MET A 1 107 ? -19.180 -1.224 14.728 1.00 94.50 107 MET A O 1
ATOM 832 N N . GLU A 1 108 ? -18.960 -3.384 15.314 1.00 94.88 108 GLU A N 1
ATOM 833 C CA . GLU A 1 108 ? -20.300 -3.838 14.921 1.00 94.88 108 GLU A CA 1
ATOM 834 C C . GLU A 1 108 ? -21.388 -3.042 15.646 1.00 94.88 108 GLU A C 1
ATOM 836 O O . GLU A 1 108 ? -22.218 -2.410 15.001 1.00 94.88 108 GLU A O 1
ATOM 841 N N . ASN A 1 109 ? -21.295 -2.930 16.974 1.00 94.75 109 ASN A N 1
ATOM 842 C CA . ASN A 1 109 ? -22.235 -2.126 17.754 1.00 94.75 109 ASN A CA 1
ATOM 843 C C . ASN A 1 109 ? -22.263 -0.648 17.326 1.00 94.75 109 ASN A C 1
ATOM 845 O O . ASN A 1 109 ? -23.321 -0.021 17.348 1.00 94.75 109 ASN A O 1
ATOM 849 N N . ILE A 1 110 ? -21.122 -0.045 16.971 1.00 93.19 110 ILE A N 1
ATOM 850 C CA . ILE A 1 110 ? -21.103 1.351 16.504 1.00 93.19 110 ILE A CA 1
ATOM 851 C C . ILE A 1 110 ? -21.818 1.474 15.157 1.00 93.19 110 ILE A C 1
ATOM 853 O O . ILE A 1 110 ? -22.593 2.410 14.974 1.00 93.19 110 ILE A O 1
ATOM 857 N N . ILE A 1 111 ? -21.573 0.540 14.237 1.00 94.25 111 ILE A N 1
ATOM 858 C CA . ILE A 1 111 ? -22.224 0.518 12.925 1.00 94.25 111 ILE A CA 1
ATOM 859 C C . ILE A 1 111 ? -23.736 0.339 13.086 1.00 94.25 111 ILE A C 1
ATOM 861 O O . ILE A 1 111 ? -24.489 1.145 12.546 1.00 94.25 111 ILE A O 1
ATOM 865 N N . ASP A 1 112 ? -24.177 -0.639 13.878 1.00 94.69 112 ASP A N 1
ATOM 866 C CA . ASP A 1 112 ? -25.598 -0.939 14.088 1.00 94.69 112 ASP A CA 1
ATOM 867 C C . ASP A 1 112 ? -26.371 0.240 14.691 1.00 94.69 112 ASP A C 1
ATOM 869 O O . ASP A 1 112 ? -27.524 0.473 14.343 1.00 94.69 112 ASP A O 1
ATOM 873 N N . ASN A 1 113 ? -25.736 1.031 15.562 1.00 92.75 113 ASN A N 1
ATOM 874 C CA . ASN A 1 113 ? -26.350 2.227 16.149 1.00 92.75 113 ASN A CA 1
ATOM 875 C C . ASN A 1 113 ? -26.430 3.428 15.185 1.00 92.75 113 ASN A C 1
ATOM 877 O O . ASN A 1 113 ? -27.020 4.452 15.539 1.00 92.75 113 ASN A O 1
ATOM 881 N N . LEU A 1 114 ? -25.802 3.344 14.008 1.00 89.31 114 LEU A N 1
ATOM 882 C CA . LEU A 1 114 ? -25.734 4.414 13.008 1.00 89.31 114 LEU A CA 1
ATOM 883 C C . LEU A 1 114 ? -26.498 4.093 11.710 1.00 89.31 114 LEU A C 1
ATOM 885 O O . LEU A 1 114 ? -26.500 4.940 10.808 1.00 89.31 114 LEU A O 1
ATOM 889 N N . LEU A 1 115 ? -27.115 2.909 11.615 1.00 84.38 115 LEU A N 1
ATOM 890 C CA . LEU A 1 115 ? -28.023 2.479 10.542 1.00 84.38 115 LEU A CA 1
ATOM 891 C C . LEU A 1 115 ? -29.488 2.781 10.895 1.00 84.38 115 LEU A C 1
ATOM 893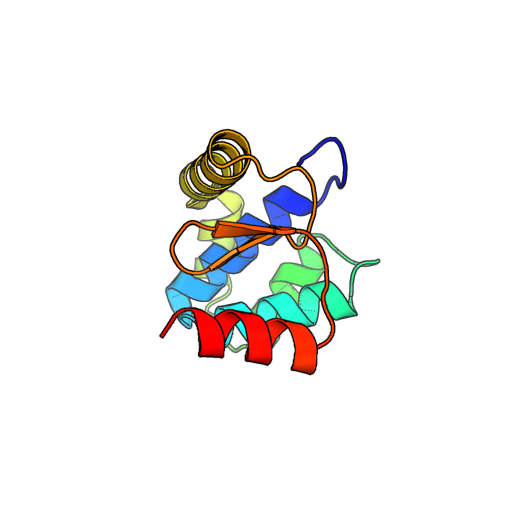 O O . LEU A 1 115 ? -30.239 3.121 9.952 1.00 84.38 115 LEU A O 1
#

Radius of gyration: 15.95 Å; chains: 1; bounding box: 40×31×36 Å